Protein AF-A0A1X6NGU6-F1 (afdb_monomer_lite)

Structure (mmCIF, N/CA/C/O backbone):
data_AF-A0A1X6NGU6-F1
#
_entry.id   AF-A0A1X6NGU6-F1
#
loop_
_atom_site.group_PDB
_atom_site.id
_atom_site.type_symbol
_atom_site.label_atom_id
_atom_site.label_alt_id
_atom_site.label_comp_id
_atom_site.label_asym_id
_atom_site.label_entity_id
_atom_site.label_seq_id
_atom_site.pdbx_PDB_ins_code
_atom_site.Cartn_x
_atom_site.Cartn_y
_atom_site.Cartn_z
_atom_site.occupancy
_atom_site.B_iso_or_equiv
_atom_site.auth_seq_id
_atom_site.auth_comp_id
_atom_site.auth_asym_id
_atom_site.auth_atom_id
_atom_site.pdbx_PDB_model_num
ATOM 1 N N . MET A 1 1 ? 20.626 -13.739 -8.359 1.00 40.03 1 MET A N 1
ATOM 2 C CA . MET A 1 1 ? 19.681 -12.852 -7.650 1.00 40.03 1 MET A CA 1
ATOM 3 C C . MET A 1 1 ? 18.364 -12.978 -8.385 1.00 40.03 1 MET A C 1
ATOM 5 O O . MET A 1 1 ? 18.393 -12.867 -9.599 1.00 40.03 1 MET A O 1
ATOM 9 N N . ALA A 1 2 ? 17.274 -13.353 -7.716 1.00 49.22 2 ALA A N 1
ATOM 10 C CA . ALA A 1 2 ? 15.978 -13.405 -8.389 1.00 49.22 2 ALA A CA 1
ATOM 11 C C . ALA A 1 2 ? 15.554 -11.965 -8.693 1.00 49.22 2 ALA A C 1
ATOM 13 O O . ALA A 1 2 ? 15.505 -11.156 -7.765 1.00 49.22 2 ALA A O 1
ATOM 14 N N . ASP A 1 3 ? 15.316 -11.643 -9.965 1.00 61.66 3 ASP A N 1
ATOM 15 C CA . ASP A 1 3 ? 14.738 -10.352 -10.331 1.00 61.66 3 ASP A CA 1
ATOM 16 C C . ASP A 1 3 ? 13.407 -10.179 -9.601 1.00 61.66 3 ASP A C 1
ATOM 18 O O . ASP A 1 3 ? 12.588 -11.103 -9.532 1.00 61.66 3 ASP A O 1
ATOM 22 N N . ALA A 1 4 ? 13.210 -9.002 -9.008 1.00 68.56 4 ALA A N 1
ATOM 23 C CA . ALA A 1 4 ? 11.943 -8.671 -8.379 1.00 68.56 4 ALA A CA 1
ATOM 24 C C . ALA A 1 4 ? 10.821 -8.780 -9.429 1.00 68.56 4 ALA A C 1
ATOM 26 O O . ALA A 1 4 ? 11.009 -8.343 -10.569 1.00 68.56 4 ALA A O 1
ATOM 27 N N . PRO A 1 5 ? 9.662 -9.370 -9.083 1.00 82.81 5 PRO A N 1
ATOM 28 C CA . PRO A 1 5 ? 8.584 -9.560 -10.041 1.00 82.81 5 PRO A CA 1
ATOM 29 C C . PRO A 1 5 ? 8.158 -8.211 -10.626 1.00 82.81 5 PRO A C 1
ATOM 31 O O . PRO A 1 5 ? 7.874 -7.266 -9.887 1.00 82.81 5 PRO A O 1
ATOM 34 N N . ARG A 1 6 ? 8.119 -8.125 -11.960 1.00 90.81 6 ARG A N 1
ATOM 35 C CA . ARG A 1 6 ? 7.733 -6.903 -12.667 1.00 90.81 6 ARG A CA 1
ATOM 36 C C . ARG A 1 6 ? 6.289 -6.527 -12.348 1.00 90.81 6 ARG A C 1
ATOM 38 O O . ARG A 1 6 ? 5.388 -7.358 -12.451 1.00 90.81 6 ARG A O 1
ATOM 45 N N . LEU A 1 7 ? 6.057 -5.264 -12.001 1.00 92.25 7 LEU A N 1
ATOM 46 C CA . LEU A 1 7 ? 4.709 -4.726 -11.846 1.00 92.25 7 LEU A CA 1
ATOM 47 C C . LEU A 1 7 ? 4.077 -4.483 -13.223 1.00 92.25 7 LEU A C 1
ATOM 49 O O . LEU A 1 7 ? 4.755 -4.057 -14.156 1.00 92.25 7 LEU A O 1
ATOM 53 N N . ALA A 1 8 ? 2.772 -4.746 -13.332 1.00 91.56 8 ALA A N 1
ATOM 54 C CA . ALA A 1 8 ? 2.009 -4.586 -14.574 1.00 91.56 8 ALA A CA 1
ATOM 55 C C . ALA A 1 8 ? 1.411 -3.177 -14.756 1.00 91.56 8 ALA A C 1
ATOM 57 O O . ALA A 1 8 ? 0.956 -2.835 -15.843 1.00 91.56 8 ALA A O 1
ATOM 58 N N . SER A 1 9 ? 1.373 -2.372 -13.692 1.00 92.00 9 SER A N 1
ATOM 59 C CA . SER A 1 9 ? 0.723 -1.058 -13.666 1.00 92.00 9 SER A CA 1
ATOM 60 C C . SER A 1 9 ? 1.420 -0.118 -12.689 1.00 92.00 9 SER A C 1
ATOM 62 O O . SER A 1 9 ? 1.876 -0.582 -11.640 1.00 92.00 9 SER A O 1
ATOM 64 N N . ASP A 1 10 ? 1.393 1.185 -12.978 1.00 93.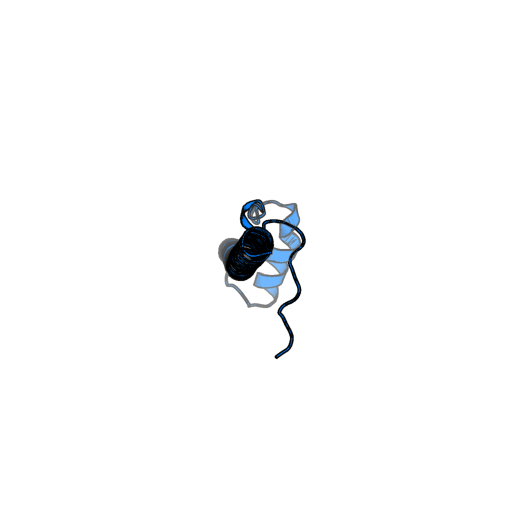19 10 ASP A N 1
ATOM 65 C CA . ASP A 1 10 ? 1.971 2.223 -12.122 1.00 93.19 10 ASP A CA 1
ATOM 66 C C . ASP A 1 10 ? 1.242 2.315 -10.760 1.00 93.19 10 ASP A C 1
ATOM 68 O O . ASP A 1 10 ? 0.071 2.709 -10.700 1.00 93.19 10 ASP A O 1
ATOM 72 N N . PRO A 1 11 ? 1.910 1.980 -9.641 1.00 94.31 11 PRO A N 1
ATOM 73 C CA . PRO A 1 11 ? 1.342 2.102 -8.299 1.00 94.31 11 PRO A CA 1
ATOM 74 C C . PRO A 1 11 ? 1.137 3.562 -7.852 1.00 94.31 11 PRO A C 1
ATOM 76 O O . PRO A 1 11 ? 0.380 3.820 -6.919 1.00 94.31 11 PRO A O 1
ATOM 79 N N . GLY A 1 12 ? 1.762 4.537 -8.519 1.00 92.81 12 GLY A N 1
ATOM 80 C CA . GLY A 1 12 ? 1.518 5.965 -8.314 1.00 92.81 12 GLY A CA 1
ATOM 81 C C . GLY A 1 12 ? 0.108 6.418 -8.705 1.00 92.81 12 GLY A C 1
ATOM 82 O O . GLY A 1 12 ? -0.337 7.458 -8.229 1.00 92.81 12 GLY A O 1
ATOM 83 N N . LEU A 1 13 ? -0.607 5.628 -9.513 1.00 94.25 13 LEU A N 1
ATOM 84 C CA . LEU A 1 13 ? -2.005 5.878 -9.880 1.00 94.25 13 LEU A CA 1
ATOM 85 C C . LEU A 1 13 ? -3.004 5.326 -8.851 1.00 94.25 13 LEU A C 1
ATOM 87 O O . LEU A 1 13 ? -4.199 5.600 -8.946 1.00 94.25 13 LEU A O 1
ATOM 91 N N . GLN A 1 14 ? -2.541 4.531 -7.882 1.00 94.44 14 GLN A N 1
ATOM 92 C CA . GLN A 1 14 ? -3.403 3.965 -6.848 1.00 94.44 14 GLN A CA 1
ATOM 93 C C . GLN A 1 14 ? -3.681 5.012 -5.771 1.00 94.44 14 GLN A C 1
ATOM 95 O O . GLN A 1 14 ? -2.761 5.624 -5.228 1.00 94.44 14 GLN A O 1
ATOM 100 N N . LEU A 1 15 ? -4.958 5.182 -5.437 1.00 94.62 15 LEU A N 1
ATOM 101 C CA . LEU A 1 15 ? -5.394 6.028 -4.332 1.00 94.62 15 LEU A CA 1
ATOM 102 C C . LEU A 1 15 ? -5.481 5.204 -3.049 1.00 94.62 15 LEU A C 1
ATOM 104 O O . LEU A 1 15 ? -5.854 4.028 -3.081 1.00 94.62 15 LEU A O 1
ATOM 108 N N . CYS A 1 16 ? -5.142 5.834 -1.924 1.00 95.69 16 CYS A N 1
ATOM 109 C CA . CYS A 1 16 ? -5.386 5.238 -0.617 1.00 95.69 16 CYS A CA 1
ATOM 110 C C . CYS A 1 16 ? -6.900 5.059 -0.446 1.00 95.69 16 CYS A C 1
ATOM 112 O O . CYS A 1 16 ? -7.628 6.031 -0.664 1.00 95.69 16 CYS A O 1
ATOM 114 N N . PRO A 1 17 ? -7.380 3.864 -0.061 1.00 96.44 17 PRO A N 1
ATOM 115 C CA . PRO A 1 17 ? -8.774 3.689 0.312 1.00 96.44 17 PRO A CA 1
ATOM 116 C C . PRO A 1 17 ? -9.157 4.626 1.458 1.00 96.44 17 PRO A C 1
ATOM 118 O O . PRO A 1 17 ? -8.332 4.915 2.332 1.00 96.44 17 PRO A O 1
ATOM 121 N N . GLU A 1 18 ? -10.413 5.066 1.469 1.00 96.94 18 GLU A N 1
ATOM 122 C CA . GLU A 1 18 ? -10.973 5.830 2.582 1.00 96.94 18 GLU A CA 1
ATOM 123 C C . GLU A 1 18 ? -11.265 4.872 3.740 1.00 96.94 18 GLU A C 1
ATOM 125 O O . GLU A 1 18 ? -12.369 4.361 3.907 1.00 96.94 18 GLU A O 1
ATOM 130 N N . PHE A 1 19 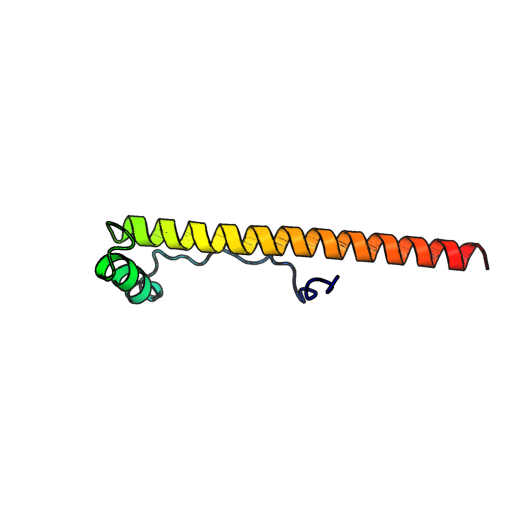? -10.242 4.565 4.537 1.00 97.38 19 PHE A N 1
ATOM 131 C CA . PHE A 1 19 ? -10.366 3.595 5.623 1.00 97.38 19 PHE A CA 1
ATOM 132 C C . PHE A 1 19 ? -11.307 4.047 6.744 1.00 97.38 19 PHE A C 1
ATOM 134 O O . PHE A 1 19 ? -11.638 3.221 7.596 1.00 97.38 19 PHE A O 1
ATOM 141 N N . ALA A 1 20 ? -11.760 5.305 6.755 1.00 96.00 20 ALA A N 1
ATOM 142 C CA . ALA A 1 20 ? -12.823 5.755 7.646 1.00 96.00 20 ALA A CA 1
ATOM 143 C C . ALA A 1 20 ? -14.213 5.243 7.223 1.00 96.00 20 ALA A C 1
ATOM 145 O O . ALA A 1 20 ? -15.111 5.168 8.070 1.00 96.00 20 ALA A O 1
ATOM 146 N N . ASP A 1 21 ? -14.396 4.837 5.960 1.00 97.44 21 ASP A N 1
ATOM 147 C CA . ASP A 1 21 ? -15.702 4.427 5.452 1.00 97.44 21 ASP A CA 1
ATOM 148 C C . ASP A 1 21 ? -16.276 3.230 6.230 1.00 97.44 21 ASP A C 1
ATOM 150 O O . ASP A 1 21 ? -15.532 2.361 6.715 1.00 97.44 21 ASP A O 1
ATOM 154 N N . PRO A 1 22 ? -17.614 3.142 6.366 1.00 96.25 22 PRO A N 1
ATOM 155 C CA . PRO A 1 22 ? -18.262 2.058 7.103 1.00 96.25 22 PRO A CA 1
ATOM 156 C C . PRO A 1 22 ? -17.932 0.660 6.570 1.00 96.25 22 PRO A C 1
ATOM 158 O O . PRO A 1 22 ? -17.962 -0.298 7.342 1.00 96.25 22 PRO A O 1
ATOM 161 N N . GLU A 1 23 ? -17.583 0.531 5.285 1.00 97.25 23 GLU A N 1
ATOM 162 C CA . GLU A 1 23 ? -17.200 -0.751 4.677 1.00 97.25 23 GLU A CA 1
ATOM 163 C C . GLU A 1 23 ? -15.965 -1.381 5.344 1.00 97.25 23 GLU A C 1
ATOM 165 O O . GLU A 1 23 ? -15.887 -2.602 5.479 1.00 97.25 23 GLU A O 1
ATOM 170 N N . TYR A 1 24 ? -15.048 -0.557 5.862 1.00 96.94 24 TYR A N 1
ATOM 171 C CA . TYR A 1 24 ? -13.865 -1.009 6.600 1.00 96.94 24 TYR A CA 1
ATOM 172 C C . TYR A 1 24 ? -14.118 -1.161 8.105 1.00 96.94 24 TYR A C 1
ATOM 174 O O . TYR A 1 24 ? -13.200 -1.514 8.846 1.00 96.94 24 TYR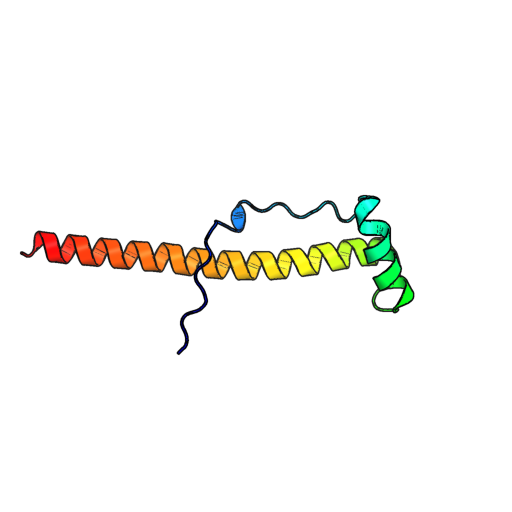 A O 1
ATOM 182 N N . GLY A 1 25 ? -15.348 -0.938 8.579 1.00 96.81 25 GLY A N 1
ATOM 183 C CA . GLY A 1 25 ? -15.682 -0.960 10.004 1.00 96.81 25 GLY A CA 1
ATOM 184 C C . GLY A 1 25 ? -15.325 -2.282 10.686 1.00 96.81 25 GLY A C 1
ATOM 185 O O . GLY A 1 25 ? -14.746 -2.272 11.768 1.00 96.81 25 GLY A O 1
ATOM 186 N N . ILE A 1 26 ? -15.573 -3.420 10.027 1.00 97.56 26 ILE A N 1
ATOM 187 C CA . ILE A 1 26 ? -15.199 -4.748 10.549 1.00 97.56 26 ILE A CA 1
ATOM 188 C C . ILE A 1 26 ? -13.678 -4.865 10.709 1.00 97.56 26 ILE A C 1
ATOM 190 O O . ILE A 1 26 ? -13.197 -5.40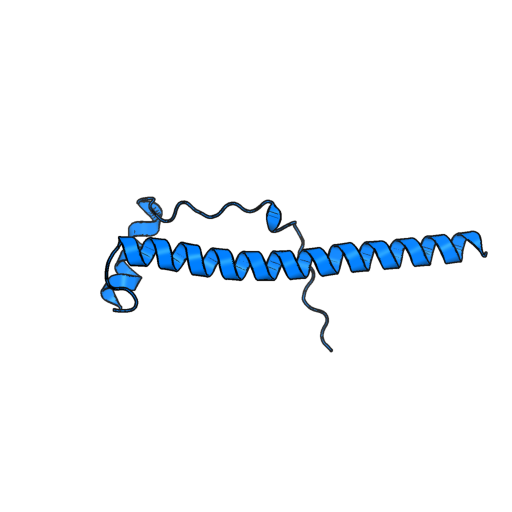1 11.707 1.00 97.56 26 ILE A O 1
ATOM 194 N N . LEU A 1 27 ? -12.916 -4.341 9.746 1.00 96.75 27 LEU A N 1
ATOM 195 C CA . LEU A 1 27 ? -11.456 -4.378 9.771 1.00 96.75 27 LEU A CA 1
ATOM 196 C C . LEU A 1 27 ? -10.917 -3.556 10.951 1.00 96.75 27 LEU A C 1
ATOM 198 O O . LEU A 1 27 ? -10.102 -4.051 11.728 1.00 96.75 27 LEU A O 1
ATOM 202 N N . ARG A 1 28 ? -11.424 -2.328 11.130 1.00 97.88 28 ARG A N 1
ATOM 203 C CA . ARG A 1 28 ? -11.025 -1.442 12.233 1.00 97.88 28 ARG A CA 1
ATOM 204 C C . ARG A 1 28 ? -11.394 -2.016 13.597 1.00 97.88 28 ARG A C 1
ATOM 206 O O . ARG A 1 28 ? -10.550 -2.075 14.489 1.00 97.88 28 ARG A O 1
ATOM 213 N N . GLN A 1 29 ? -12.619 -2.518 13.739 1.00 97.50 29 GLN A N 1
ATOM 214 C CA . GLN A 1 29 ? -13.080 -3.176 14.962 1.00 97.50 29 GLN A CA 1
ATOM 215 C C . GLN A 1 29 ? -12.238 -4.409 15.296 1.00 97.50 29 GLN A C 1
ATOM 217 O O . GLN A 1 29 ? -11.916 -4.621 16.463 1.00 97.50 29 GLN A O 1
ATOM 222 N N . GLY A 1 30 ? -11.835 -5.187 14.288 1.00 97.88 30 GLY A N 1
ATOM 223 C CA . GLY A 1 30 ? -10.936 -6.325 14.460 1.00 97.88 30 GLY A CA 1
ATOM 224 C C . GLY A 1 30 ? -9.579 -5.924 15.043 1.00 97.88 30 GLY A C 1
ATOM 225 O O . GLY A 1 30 ? -9.121 -6.555 15.994 1.00 97.88 30 GLY A O 1
ATOM 226 N N . LEU A 1 31 ? -8.969 -4.843 14.540 1.00 97.81 31 LEU A N 1
ATOM 227 C CA . LEU A 1 31 ? -7.694 -4.324 15.058 1.00 97.81 31 LEU A CA 1
ATOM 228 C C . LEU A 1 31 ? -7.805 -3.881 16.526 1.00 97.81 31 LEU A C 1
ATOM 230 O O . LEU A 1 31 ? -6.915 -4.170 17.330 1.00 97.81 31 LEU A O 1
ATOM 234 N N . VAL A 1 32 ? -8.906 -3.211 16.886 1.00 98.12 32 VAL A N 1
ATOM 235 C CA . VAL A 1 32 ? -9.170 -2.776 18.268 1.00 98.12 32 VAL A CA 1
ATOM 236 C C . VAL A 1 32 ? -9.421 -3.977 19.182 1.00 98.12 32 VAL A C 1
ATOM 238 O O . VAL A 1 32 ? -8.812 -4.083 20.244 1.00 98.12 32 VAL A O 1
ATOM 241 N N . ALA A 1 33 ? -10.278 -4.915 18.771 1.00 97.94 33 ALA A N 1
ATOM 242 C CA . ALA A 1 33 ? -10.617 -6.101 19.559 1.00 97.94 33 ALA A CA 1
ATOM 243 C C . ALA A 1 33 ? -9.413 -7.033 19.773 1.00 97.94 33 ALA A C 1
ATOM 245 O O . ALA A 1 33 ? -9.298 -7.663 20.822 1.00 97.94 33 ALA A O 1
ATOM 246 N N . ALA A 1 34 ? -8.495 -7.088 18.805 1.00 97.56 34 ALA A N 1
ATOM 247 C CA . ALA A 1 34 ? -7.232 -7.812 18.918 1.00 97.56 34 ALA A CA 1
ATOM 248 C C . ALA A 1 34 ? -6.177 -7.081 19.774 1.00 97.56 34 ALA A C 1
ATOM 250 O O . ALA A 1 34 ? -5.083 -7.608 19.967 1.00 97.56 34 ALA A O 1
ATOM 251 N N . GLY A 1 35 ? -6.470 -5.870 20.265 1.00 96.69 35 GLY A N 1
ATOM 252 C CA . GLY A 1 35 ? -5.540 -5.061 21.052 1.00 96.69 35 GLY A CA 1
ATOM 253 C C . GLY A 1 35 ? -4.338 -4.541 20.258 1.00 96.69 35 GLY A C 1
ATOM 254 O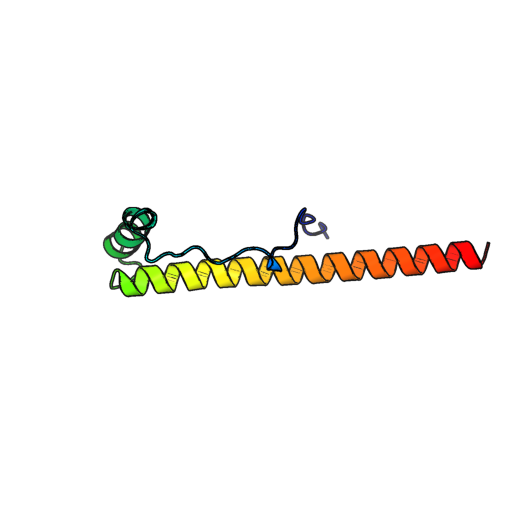 O . GLY A 1 35 ? -3.343 -4.145 20.859 1.00 96.69 35 GLY A O 1
ATOM 255 N N . GLN A 1 36 ? -4.401 -4.546 18.921 1.00 96.62 36 GLN A N 1
ATOM 256 C CA . GLN A 1 36 ? -3.316 -4.041 18.070 1.00 96.62 36 GLN A CA 1
ATOM 257 C C . GLN A 1 36 ? -3.265 -2.511 18.055 1.00 96.62 36 GLN A C 1
ATOM 259 O O . GLN A 1 36 ? -2.201 -1.924 17.865 1.00 96.62 36 GLN A O 1
ATOM 264 N N . VAL A 1 37 ? -4.412 -1.868 18.275 1.00 97.50 37 VAL A N 1
ATOM 265 C CA . VAL A 1 37 ? -4.574 -0.412 18.341 1.00 97.50 37 VAL A CA 1
ATOM 266 C C . VAL A 1 37 ? -5.588 -0.044 19.425 1.00 97.50 37 VAL A C 1
ATOM 268 O O . VAL A 1 37 ? -6.467 -0.833 19.766 1.00 97.50 37 VAL A O 1
ATOM 271 N N . ALA A 1 38 ? -5.469 1.164 19.978 1.00 95.81 38 ALA A N 1
ATOM 272 C CA . ALA A 1 38 ? -6.241 1.585 21.151 1.00 95.81 38 ALA A CA 1
ATOM 273 C C . ALA A 1 38 ? -7.663 2.093 20.840 1.00 95.81 38 ALA A C 1
ATOM 275 O O . ALA A 1 38 ? -8.482 2.215 21.750 1.00 95.81 38 ALA A O 1
ATOM 276 N N . SER A 1 39 ? -7.960 2.444 19.587 1.00 97.56 39 SER A N 1
ATOM 277 C CA . SER A 1 39 ? -9.234 3.053 19.192 1.00 97.56 39 SER A CA 1
ATOM 278 C C . SER A 1 39 ? -9.515 2.868 17.701 1.00 97.56 39 SER A C 1
ATOM 280 O O . SER A 1 39 ? -8.615 2.533 16.933 1.00 97.56 39 SER A O 1
ATOM 282 N N . ASP A 1 40 ? -10.757 3.127 17.284 1.00 96.31 40 ASP A N 1
ATOM 283 C CA . ASP A 1 40 ? -11.154 3.093 15.867 1.00 96.31 40 ASP A CA 1
ATOM 284 C C . ASP A 1 40 ? -10.374 4.121 15.029 1.00 96.31 40 ASP A C 1
ATOM 286 O O . ASP A 1 40 ? -9.893 3.802 13.947 1.00 96.31 40 ASP A O 1
ATOM 290 N N . ALA A 1 41 ? -10.144 5.324 15.571 1.00 96.81 41 ALA A N 1
ATOM 291 C CA . ALA A 1 41 ? -9.322 6.343 14.916 1.00 96.81 41 ALA A CA 1
ATOM 292 C C . ALA A 1 41 ? -7.870 5.869 14.725 1.00 96.81 41 ALA A C 1
ATOM 294 O O . ALA A 1 41 ? -7.320 5.984 13.631 1.00 96.81 41 ALA A O 1
ATOM 295 N N . ALA A 1 42 ? -7.280 5.253 15.758 1.00 97.69 42 ALA A N 1
ATOM 296 C CA . ALA A 1 42 ? -5.948 4.663 15.656 1.00 97.69 42 ALA A CA 1
ATOM 297 C C . ALA A 1 42 ? -5.913 3.494 14.655 1.00 97.69 42 ALA A C 1
ATOM 299 O O . ALA A 1 42 ? -4.904 3.294 13.986 1.00 97.69 42 ALA A O 1
ATOM 300 N N . ALA A 1 43 ? -7.008 2.741 14.513 1.00 97.88 43 ALA A N 1
ATOM 301 C CA . ALA A 1 43 ? -7.134 1.693 13.505 1.00 97.88 43 ALA A CA 1
ATOM 302 C C . ALA A 1 43 ? -7.123 2.265 12.080 1.00 97.88 43 ALA A C 1
ATOM 304 O O . ALA A 1 43 ? -6.395 1.755 11.231 1.00 97.88 43 ALA A O 1
ATOM 305 N N . THR A 1 44 ? -7.867 3.345 11.823 1.00 98.12 44 THR A N 1
ATOM 306 C CA . THR A 1 44 ? -7.846 4.053 10.532 1.00 98.12 44 THR A CA 1
ATOM 307 C C . THR A 1 44 ? -6.437 4.528 10.185 1.00 98.12 44 THR A C 1
ATOM 309 O O . THR A 1 44 ? -5.929 4.220 9.107 1.00 98.12 44 THR A O 1
ATOM 312 N N . GLU A 1 45 ? -5.766 5.220 11.110 1.00 97.81 45 GLU A N 1
ATOM 313 C CA . GLU A 1 45 ? -4.393 5.701 10.906 1.00 97.81 45 GLU A CA 1
ATOM 314 C C . GLU A 1 45 ? -3.413 4.549 10.654 1.00 97.81 45 GLU A C 1
ATOM 316 O O . GLU A 1 45 ? -2.559 4.630 9.768 1.00 97.81 45 GLU A O 1
ATOM 321 N N . HIS A 1 46 ? -3.565 3.444 11.386 1.00 97.56 46 HIS A N 1
ATOM 322 C CA . HIS A 1 46 ? -2.735 2.256 11.221 1.00 97.56 46 HIS A CA 1
ATOM 323 C C . HIS A 1 46 ? -2.878 1.639 9.822 1.00 97.56 46 HIS A C 1
ATOM 325 O O . HIS A 1 46 ? -1.880 1.287 9.190 1.00 97.56 46 HIS A O 1
ATOM 331 N N . LEU A 1 47 ? -4.104 1.559 9.300 1.00 97.88 47 LEU A N 1
ATOM 332 C CA . LEU A 1 47 ? -4.380 1.048 7.956 1.00 97.88 47 LEU A CA 1
ATOM 333 C C . LEU A 1 47 ? -3.801 1.955 6.866 1.00 97.88 47 LEU A C 1
ATOM 335 O O . LEU A 1 47 ? -3.163 1.458 5.934 1.00 97.88 47 LEU A O 1
ATOM 339 N N . ILE A 1 48 ? -3.948 3.275 7.017 1.00 98.06 48 ILE A N 1
ATOM 340 C CA . ILE A 1 48 ? -3.346 4.263 6.111 1.00 98.06 48 ILE A CA 1
ATOM 341 C C . ILE A 1 48 ? -1.822 4.111 6.099 1.00 98.06 48 ILE A C 1
ATOM 343 O O . ILE A 1 48 ? -1.211 4.106 5.027 1.00 98.06 48 ILE A O 1
ATOM 347 N N . ALA A 1 49 ? -1.197 3.949 7.269 1.00 97.56 49 ALA A N 1
ATOM 348 C CA . ALA A 1 49 ? 0.249 3.788 7.385 1.00 97.56 49 ALA A CA 1
ATOM 349 C C . ALA A 1 49 ? 0.747 2.514 6.682 1.00 97.56 49 ALA A C 1
ATOM 351 O O . ALA A 1 49 ? 1.700 2.576 5.901 1.00 97.56 49 ALA A O 1
ATOM 352 N N . ILE A 1 50 ? 0.075 1.376 6.897 1.00 97.19 50 ILE A N 1
ATOM 353 C CA . ILE A 1 50 ? 0.409 0.104 6.236 1.00 97.19 50 ILE A CA 1
ATOM 354 C C . ILE A 1 50 ? 0.267 0.231 4.718 1.00 97.19 50 ILE A C 1
ATOM 356 O O . ILE A 1 50 ? 1.184 -0.132 3.975 1.00 97.19 50 ILE A O 1
ATOM 360 N N . TRP A 1 51 ? -0.864 0.762 4.248 1.00 97.62 51 TRP A N 1
ATOM 361 C CA . TRP A 1 51 ? -1.106 0.941 2.819 1.00 97.62 51 TRP A CA 1
ATOM 362 C C . TRP A 1 51 ? -0.042 1.844 2.189 1.00 97.62 51 TRP A C 1
ATOM 364 O O . TRP A 1 51 ? 0.536 1.495 1.158 1.00 97.62 51 TRP A O 1
ATOM 374 N N . SER A 1 52 ? 0.280 2.959 2.847 1.00 96.81 52 SER A N 1
ATOM 375 C CA . SER A 1 52 ? 1.266 3.931 2.368 1.00 96.81 52 SER A CA 1
ATOM 376 C C . SER A 1 52 ? 2.662 3.323 2.268 1.00 96.81 52 SER A C 1
ATOM 378 O O . SER A 1 52 ? 3.337 3.510 1.256 1.00 96.81 52 SER A O 1
ATOM 380 N N . ALA A 1 53 ? 3.083 2.547 3.271 1.00 97.44 53 ALA A N 1
ATOM 381 C CA . ALA A 1 53 ? 4.370 1.858 3.257 1.00 97.44 53 ALA A CA 1
ATOM 382 C C . ALA A 1 53 ? 4.457 0.834 2.113 1.00 97.44 53 ALA A C 1
ATOM 384 O O . ALA A 1 53 ? 5.433 0.813 1.360 1.00 97.44 53 ALA A O 1
ATOM 385 N N . HIS A 1 54 ? 3.411 0.024 1.925 1.00 96.00 54 HIS A N 1
ATOM 386 C CA . HIS A 1 54 ? 3.355 -0.932 0.821 1.00 96.00 54 HIS A CA 1
ATOM 387 C C . HIS A 1 54 ? 3.333 -0.243 -0.547 1.00 96.00 54 HIS A C 1
ATOM 389 O O . HIS A 1 54 ? 4.031 -0.682 -1.465 1.00 96.00 54 HIS A O 1
ATOM 395 N N . ASN A 1 55 ? 2.567 0.839 -0.705 1.00 96.62 55 ASN A N 1
ATOM 396 C CA . ASN A 1 55 ? 2.513 1.562 -1.971 1.00 96.62 55 ASN A CA 1
ATOM 397 C C . ASN A 1 55 ? 3.844 2.264 -2.281 1.00 96.62 55 ASN A C 1
ATOM 399 O O . ASN A 1 55 ? 4.298 2.245 -3.422 1.00 96.62 55 ASN A O 1
ATOM 403 N N . ALA A 1 56 ? 4.525 2.813 -1.271 1.00 96.69 56 ALA A N 1
ATOM 404 C CA . ALA A 1 56 ? 5.855 3.396 -1.430 1.00 96.69 56 ALA A CA 1
ATOM 405 C C . ALA A 1 56 ? 6.879 2.367 -1.937 1.00 96.69 56 ALA A C 1
ATOM 407 O O . ALA A 1 56 ? 7.622 2.657 -2.875 1.00 96.69 56 ALA A O 1
ATOM 408 N N . ALA A 1 57 ? 6.871 1.148 -1.387 1.00 95.44 57 ALA A N 1
ATOM 409 C CA . ALA A 1 57 ? 7.739 0.068 -1.857 1.00 95.44 57 ALA A CA 1
ATOM 410 C C . ALA A 1 57 ? 7.449 -0.312 -3.320 1.00 95.44 57 ALA A C 1
ATOM 412 O O . ALA A 1 57 ? 8.374 -0.448 -4.122 1.00 95.44 57 ALA A O 1
ATOM 413 N N . LYS A 1 58 ? 6.167 -0.410 -3.701 1.00 95.62 58 LYS A N 1
ATOM 414 C CA . LYS A 1 58 ? 5.777 -0.653 -5.099 1.00 95.62 58 LYS A CA 1
ATOM 415 C C . LYS A 1 58 ? 6.229 0.480 -6.021 1.00 95.62 58 LYS A C 1
ATOM 417 O O . LYS A 1 58 ? 6.727 0.205 -7.104 1.00 95.62 58 LYS A O 1
ATOM 422 N N . ARG A 1 59 ? 6.093 1.743 -5.605 1.00 95.94 59 ARG A N 1
ATOM 423 C CA . ARG A 1 59 ? 6.544 2.908 -6.389 1.00 95.94 59 ARG A CA 1
ATOM 424 C C . ARG A 1 59 ? 8.054 2.916 -6.602 1.00 95.94 59 ARG A C 1
ATOM 426 O O . ARG A 1 59 ? 8.495 3.232 -7.700 1.00 95.94 59 ARG A O 1
ATOM 433 N N . ALA A 1 60 ? 8.834 2.530 -5.594 1.00 95.69 60 ALA A N 1
ATOM 434 C CA . ALA A 1 60 ? 10.279 2.378 -5.740 1.00 95.69 60 ALA A CA 1
ATOM 435 C C . ALA A 1 60 ? 10.635 1.273 -6.749 1.00 95.69 60 ALA A C 1
ATOM 437 O O . ALA A 1 60 ? 11.477 1.483 -7.619 1.00 95.69 60 ALA A O 1
ATOM 438 N N . LEU A 1 61 ? 9.947 0.128 -6.677 1.00 95.56 61 LEU A N 1
ATOM 439 C CA . LEU A 1 61 ? 10.112 -0.956 -7.646 1.00 95.56 61 LEU A CA 1
ATOM 440 C C . LEU A 1 61 ? 9.741 -0.506 -9.065 1.00 95.56 61 LEU A C 1
ATOM 442 O O . LEU A 1 61 ? 10.517 -0.716 -9.991 1.00 95.56 61 LEU A O 1
ATOM 446 N N . TRP A 1 62 ? 8.600 0.163 -9.229 1.00 95.75 62 TRP A N 1
ATOM 447 C CA . TRP A 1 62 ? 8.164 0.702 -10.516 1.00 95.75 62 TRP A CA 1
ATOM 448 C C . TRP A 1 62 ? 9.182 1.681 -11.106 1.00 95.75 62 TRP A C 1
ATOM 450 O O . TRP A 1 62 ? 9.539 1.563 -12.273 1.00 95.75 62 TRP A O 1
ATOM 460 N N . ALA A 1 63 ? 9.705 2.606 -10.296 1.00 95.25 63 ALA A N 1
ATOM 461 C CA . ALA A 1 63 ? 10.727 3.551 -10.738 1.00 95.25 63 ALA A CA 1
ATOM 462 C C . ALA A 1 63 ? 11.998 2.837 -11.228 1.00 95.25 63 ALA A C 1
ATOM 464 O O . ALA A 1 63 ? 12.541 3.205 -12.267 1.00 95.25 63 ALA A O 1
ATOM 465 N N . ALA A 1 64 ? 12.437 1.786 -10.528 1.00 94.44 64 ALA A N 1
ATOM 466 C CA . ALA A 1 64 ? 13.572 0.974 -10.959 1.00 94.44 64 ALA A CA 1
ATOM 467 C C . ALA A 1 64 ? 13.293 0.231 -12.278 1.00 94.44 64 ALA A C 1
ATOM 469 O O . ALA A 1 64 ? 14.178 0.144 -13.125 1.00 94.44 64 ALA A O 1
ATOM 470 N N . GLN A 1 65 ? 12.068 -0.270 -12.476 1.00 94.06 65 GLN A N 1
ATOM 471 C CA . GLN A 1 65 ? 11.669 -0.903 -13.736 1.00 94.06 65 GLN A CA 1
ATOM 472 C C . GLN A 1 65 ? 11.682 0.087 -14.903 1.00 94.06 65 GLN A C 1
ATOM 474 O O . GLN A 1 65 ? 12.258 -0.218 -15.939 1.00 94.06 65 GLN A O 1
ATOM 479 N N . VAL A 1 66 ? 11.076 1.266 -14.728 1.00 94.50 66 VAL A N 1
ATOM 480 C CA . VAL A 1 66 ? 11.017 2.303 -15.769 1.00 94.50 66 VAL A CA 1
ATOM 481 C C . VAL A 1 66 ? 12.420 2.760 -16.164 1.00 94.50 66 VAL A C 1
ATOM 483 O O . VAL A 1 66 ? 12.702 2.907 -17.351 1.00 94.50 66 VAL A O 1
ATOM 486 N N . GLU A 1 67 ? 13.313 2.951 -15.192 1.00 94.62 67 GLU A N 1
ATOM 487 C CA . GLU A 1 67 ? 14.698 3.321 -15.486 1.00 94.62 67 GLU A CA 1
ATOM 488 C C . GLU A 1 67 ? 15.458 2.186 -16.184 1.00 94.62 67 GLU A C 1
ATOM 490 O O . GLU A 1 67 ? 16.159 2.429 -17.163 1.00 94.62 67 GLU A O 1
ATOM 495 N N . GLY A 1 68 ? 15.280 0.937 -15.741 1.00 92.56 68 GLY A N 1
ATOM 496 C CA . GLY A 1 68 ? 15.880 -0.226 -16.397 1.00 92.56 68 GLY A CA 1
ATOM 497 C C . GLY A 1 68 ? 15.431 -0.386 -17.852 1.00 92.56 68 GLY A C 1
ATOM 498 O O . GLY A 1 68 ? 16.263 -0.620 -18.726 1.00 92.56 68 GLY A O 1
ATOM 499 N N . ASP A 1 69 ? 14.138 -0.200 -18.124 1.00 92.25 69 ASP A N 1
ATOM 500 C CA . ASP A 1 69 ? 13.588 -0.253 -19.483 1.00 92.25 69 ASP A CA 1
ATOM 501 C C . ASP A 1 69 ? 14.155 0.876 -20.354 1.00 92.25 69 ASP A C 1
ATOM 503 O O . ASP A 1 69 ? 14.559 0.643 -21.491 1.00 92.25 69 ASP A O 1
ATOM 507 N N . ARG A 1 70 ? 14.256 2.092 -19.800 1.00 93.19 70 ARG A N 1
ATOM 508 C CA . ARG A 1 70 ? 14.831 3.249 -20.494 1.00 93.19 70 ARG A CA 1
ATOM 509 C C . ARG A 1 70 ? 16.289 3.017 -20.889 1.00 93.19 70 ARG A C 1
ATOM 511 O O . ARG A 1 70 ? 16.676 3.378 -21.999 1.00 93.19 70 ARG A O 1
ATOM 518 N N . LEU A 1 71 ? 17.093 2.454 -19.988 1.00 93.31 71 LEU A N 1
ATOM 519 C CA . LEU A 1 71 ? 18.496 2.136 -20.262 1.00 93.31 71 LEU A CA 1
ATOM 520 C C . LEU A 1 71 ? 18.614 1.046 -21.333 1.00 93.31 71 LEU A C 1
ATOM 522 O O . LEU A 1 71 ? 19.378 1.210 -22.278 1.00 93.31 71 LEU A O 1
ATOM 526 N N . ALA A 1 72 ? 17.803 -0.011 -21.246 1.00 91.00 72 ALA A N 1
ATOM 527 C CA . ALA A 1 72 ? 17.794 -1.079 -22.244 1.00 91.00 72 ALA A CA 1
ATOM 528 C C . ALA A 1 72 ? 17.388 -0.581 -23.645 1.00 91.00 72 ALA A C 1
ATOM 530 O O . ALA A 1 72 ? 17.973 -0.994 -24.647 1.00 91.00 72 ALA A O 1
ATOM 531 N N . ASP A 1 73 ? 16.410 0.325 -23.728 1.00 90.88 73 ASP A N 1
ATOM 532 C CA . ASP A 1 73 ? 16.019 0.949 -24.994 1.00 90.88 73 ASP A CA 1
ATOM 533 C C . ASP A 1 73 ? 17.122 1.860 -25.553 1.00 90.88 73 ASP A C 1
ATOM 535 O O . ASP A 1 73 ? 17.356 1.861 -26.763 1.00 90.88 73 ASP A O 1
ATOM 539 N N . ALA A 1 74 ? 17.822 2.612 -24.696 1.00 88.69 74 ALA A N 1
ATOM 540 C CA . ALA A 1 74 ? 18.948 3.447 -25.109 1.00 88.69 74 ALA A CA 1
ATOM 541 C C . ALA A 1 74 ? 20.117 2.606 -25.653 1.00 88.69 74 ALA A C 1
ATOM 543 O O . ALA A 1 74 ? 20.653 2.930 -26.713 1.00 88.69 74 ALA A O 1
ATOM 544 N N . ASP A 1 75 ? 20.457 1.505 -24.978 1.00 88.44 75 ASP A N 1
ATOM 545 C CA . ASP A 1 75 ? 21.492 0.566 -25.421 1.00 88.44 75 ASP A CA 1
ATOM 546 C C . ASP A 1 75 ? 21.134 -0.070 -26.771 1.00 88.44 75 ASP A C 1
ATOM 548 O O . ASP A 1 75 ? 21.984 -0.174 -27.657 1.00 88.44 75 ASP A O 1
ATOM 552 N N . ARG A 1 76 ? 19.860 -0.445 -26.971 1.00 88.12 76 ARG A N 1
ATOM 553 C CA . ARG A 1 76 ? 19.386 -0.977 -28.259 1.00 88.12 76 ARG A CA 1
ATOM 554 C C . ARG A 1 76 ? 19.560 0.043 -29.385 1.00 88.12 76 ARG A C 1
ATOM 556 O O . ARG A 1 76 ? 20.068 -0.314 -30.442 1.00 88.12 76 ARG A O 1
ATOM 563 N N . LEU A 1 77 ? 19.168 1.297 -29.158 1.00 88.50 77 LEU A N 1
ATOM 564 C CA . LEU A 1 77 ? 19.291 2.358 -30.163 1.00 88.50 77 LEU A CA 1
ATOM 565 C C . LEU A 1 77 ? 20.751 2.657 -30.524 1.00 88.50 77 LEU A C 1
ATOM 567 O O . LEU A 1 77 ? 21.042 2.948 -31.682 1.00 88.50 77 LEU A O 1
ATOM 571 N N . LEU A 1 78 ? 21.667 2.580 -29.555 1.00 88.19 78 LEU A N 1
ATOM 572 C CA . LEU A 1 78 ? 23.097 2.743 -29.808 1.00 88.19 78 LEU A CA 1
ATOM 573 C C . LEU A 1 78 ? 23.627 1.618 -30.710 1.00 88.19 78 LEU A C 1
ATOM 575 O O . LEU A 1 78 ? 24.260 1.897 -31.723 1.00 88.19 78 LEU A O 1
ATOM 579 N N . LEU A 1 79 ? 23.307 0.362 -30.382 1.00 87.94 79 LEU A N 1
ATOM 580 C CA . LEU A 1 79 ? 23.711 -0.806 -31.171 1.00 87.94 79 LEU A CA 1
ATOM 581 C C . LEU A 1 79 ? 23.164 -0.759 -32.604 1.00 87.94 79 LEU A C 1
ATOM 583 O O . LEU A 1 79 ? 23.864 -1.130 -33.540 1.00 87.94 79 LEU A O 1
ATOM 587 N N . GLU A 1 80 ? 21.926 -0.294 -32.783 1.00 86.00 80 GLU A N 1
ATOM 588 C CA . GLU A 1 80 ? 21.312 -0.112 -34.104 1.00 86.00 80 GLU A CA 1
ATOM 589 C C . GLU A 1 80 ? 21.962 1.020 -34.913 1.00 86.00 80 GLU A C 1
ATOM 591 O O . GLU A 1 80 ? 21.998 0.944 -36.136 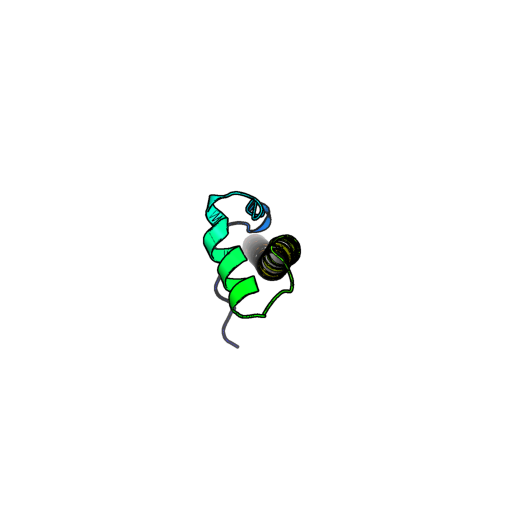1.00 86.00 80 GLU A O 1
ATOM 596 N N . ALA A 1 81 ? 22.477 2.065 -34.258 1.00 81.56 81 ALA A N 1
ATOM 597 C CA . ALA A 1 81 ? 23.167 3.171 -34.925 1.00 81.56 81 ALA A CA 1
ATOM 598 C C . ALA A 1 81 ? 24.621 2.838 -35.313 1.00 81.56 81 ALA A C 1
ATOM 600 O O . ALA A 1 81 ? 25.195 3.510 -36.172 1.00 81.56 81 ALA A O 1
ATOM 601 N N . GLU A 1 82 ? 25.218 1.833 -34.669 1.00 76.00 82 GLU A N 1
ATOM 602 C CA . GLU A 1 82 ? 26.585 1.359 -34.918 1.00 76.00 82 GLU A CA 1
ATOM 603 C C . GLU A 1 82 ? 26.662 0.194 -35.929 1.00 76.00 82 GLU A C 1
ATOM 605 O O . GLU A 1 82 ? 27.766 -0.173 -36.342 1.00 76.00 82 GLU A O 1
ATOM 610 N N . ALA A 1 83 ? 25.517 -0.372 -36.330 1.00 66.56 83 ALA A N 1
ATOM 611 C CA . ALA A 1 83 ? 25.385 -1.471 -37.296 1.00 66.56 83 ALA A CA 1
ATOM 612 C C . ALA A 1 83 ? 25.125 -0.979 -38.732 1.00 66.56 83 ALA A C 1
ATOM 614 O O . ALA A 1 83 ? 25.656 -1.627 -39.667 1.00 66.56 83 ALA A O 1
#

Foldseek 3Di:
DDPDDDDPDALVPDDDPQCVDVVVVVVLVVCCVVVVAVDSVRSRVVSSVVVVVVSVVVNVRNVVVVVVVVVVVVVVVVVVVVD

Radius of gyration: 20.13 Å; chains: 1; bounding box: 45×20×58 Å

Sequence (83 aa):
MADAPRLASDPGLQLCPEFADPEYGILRQGLVAAGQVASDAAATEHLIAIWSAHNAAKRALWAAQVEGDRLADADRLLLEAEA

Organism: NCBI:txid670580

pLDDT: mean 92.25, std 10.11, range [40.03, 98.12]

Secondary structure (DSSP, 8-state):
-PPPPPPSS-GGGPPPP-TTSGGGHHHHHHHHHTTSSSSHHHHHHHHHHHHHHHHHHHHHHHHHHHHHHHHHHHHHHHHHHH-